Protein AF-A0A819KTG4-F1 (afdb_monomer_lite)

Secondary structure (DSSP, 8-state):
--PPTT--EEEEEEEEEEE---SEEE-TTT--EEET-SS--EEEEEEEEEE----S-TTS----------------PPP------PPP-------PPPP----------------------SS--HHHHHHHHHHHTTEEEEE-STTTTTSTTHHHHHHHHHHH---TTTEEEEE-

pLDDT: mean 70.96, std 22.43, range [36.28, 98.56]

Foldseek 3Di:
DDDPPPDWDDWDKDKDKDWDFQDWDAAPVPRDIDTRHDHTDMDMDIDIDGGHHPCPPPPPPPPDPPDPPPDDDDPDDDDDDDDDDDDDDDDDDDPDDDDDDDDPDPPPPPPPPPPPPPCDDPDDDPVVVVVLVVLVQFKWKDFPDPVQRVDPCVRSVQSVCVVVPHDPNTMDMDTD

Sequence (176 aa):
AHLPDGLSCSHCVLQWRYHAGNSWGIDIETGKSCLGCGHQEEFYNCADISIAPEDNNLLLSSSTTTTTTTTHEPLFVFPYFDSFVFPSGIEHFPMFAYPTTTTTEPTTTTTIATTMHAIFPLHPSKEYLNQINKNNKTRRCYPTNEVLKPIVGIEHWCLHLCAVHCPPTLCACVQI

Radius of gyration: 31.91 Å; chains: 1; bounding box: 79×42×78 Å

Structure (mmCIF, N/CA/C/O backbone):
data_AF-A0A819KTG4-F1
#
_entry.id   AF-A0A819KTG4-F1
#
loop_
_atom_site.group_PDB
_atom_site.id
_atom_site.type_symbol
_atom_site.label_atom_id
_ato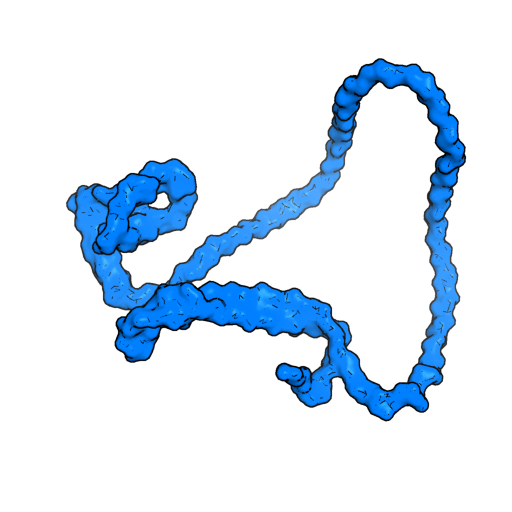m_site.label_alt_id
_atom_site.label_comp_id
_atom_site.label_asym_id
_atom_site.label_entity_id
_atom_site.label_seq_id
_atom_site.pdbx_PDB_ins_code
_atom_site.Cartn_x
_atom_site.Cartn_y
_atom_site.Cartn_z
_atom_site.occupancy
_atom_site.B_iso_or_equiv
_atom_site.auth_seq_id
_atom_site.auth_comp_id
_atom_site.auth_asym_id
_atom_site.auth_atom_id
_atom_site.pdbx_PDB_model_num
ATOM 1 N N . ALA A 1 1 ? 4.668 -14.517 13.908 1.00 77.56 1 ALA A N 1
ATOM 2 C CA . ALA A 1 1 ? 4.149 -13.150 14.106 1.00 77.56 1 ALA A CA 1
ATOM 3 C C . ALA A 1 1 ? 3.595 -13.065 15.521 1.00 77.56 1 ALA A C 1
ATOM 5 O O . ALA A 1 1 ? 3.018 -14.051 15.960 1.00 77.56 1 ALA A O 1
ATOM 6 N N . HIS A 1 2 ? 3.819 -11.961 16.230 1.00 92.12 2 HIS A N 1
ATOM 7 C CA . HIS A 1 2 ? 3.281 -11.723 17.573 1.00 92.12 2 HIS A CA 1
ATOM 8 C C . HIS A 1 2 ? 2.807 -10.270 17.663 1.00 92.12 2 HIS A C 1
ATOM 10 O O . HIS A 1 2 ? 3.306 -9.421 16.919 1.00 92.12 2 HIS A O 1
ATOM 16 N N . LEU A 1 3 ? 1.823 -10.009 18.522 1.00 93.31 3 LEU A N 1
ATOM 17 C CA . LEU A 1 3 ? 1.436 -8.642 18.861 1.00 93.31 3 LEU A CA 1
ATOM 18 C C . LEU A 1 3 ? 2.498 -8.028 19.785 1.00 93.31 3 LEU A C 1
ATOM 20 O O . LEU A 1 3 ? 3.097 -8.775 20.556 1.00 93.31 3 LEU A O 1
ATOM 24 N N . PRO A 1 4 ? 2.742 -6.707 19.724 1.00 94.19 4 PRO A N 1
ATOM 25 C CA . PRO A 1 4 ? 3.624 -6.037 20.673 1.00 94.19 4 PRO A CA 1
ATOM 26 C C . PRO A 1 4 ? 3.156 -6.240 22.116 1.00 94.19 4 PRO A C 1
ATOM 28 O O . PRO A 1 4 ? 1.958 -6.149 22.400 1.00 94.19 4 PRO A O 1
ATOM 31 N N . ASP A 1 5 ? 4.105 -6.462 23.021 1.00 93.06 5 ASP A N 1
ATOM 32 C CA . ASP A 1 5 ? 3.809 -6.679 24.436 1.00 93.06 5 ASP A CA 1
ATOM 33 C C . ASP A 1 5 ? 3.058 -5.483 25.038 1.00 93.06 5 ASP A C 1
ATOM 35 O O . ASP A 1 5 ? 3.406 -4.320 24.817 1.00 93.06 5 ASP A O 1
ATOM 39 N N . GLY A 1 6 ? 2.009 -5.771 25.812 1.00 91.00 6 GLY A N 1
ATOM 40 C CA . GLY A 1 6 ? 1.196 -4.754 26.485 1.00 91.00 6 GLY A CA 1
ATOM 41 C C . GLY A 1 6 ? 0.293 -3.921 25.566 1.00 91.00 6 GLY A C 1
ATOM 42 O O . GLY A 1 6 ? -0.372 -3.003 26.049 1.00 91.00 6 GLY A O 1
ATOM 43 N N . LEU A 1 7 ? 0.229 -4.220 24.263 1.00 93.81 7 LEU A N 1
ATOM 44 C CA . LEU A 1 7 ? -0.713 -3.566 23.359 1.00 93.81 7 LEU A CA 1
ATOM 45 C C . LEU A 1 7 ? -2.144 -4.017 23.680 1.00 93.81 7 LEU A C 1
ATOM 47 O O . LEU A 1 7 ? -2.462 -5.198 23.588 1.00 93.81 7 LEU A O 1
ATOM 51 N N . SER A 1 8 ? -3.019 -3.068 24.010 1.00 95.50 8 SER A N 1
ATOM 52 C CA . SER A 1 8 ? -4.459 -3.298 24.154 1.00 95.50 8 SER A CA 1
ATOM 53 C C . SER A 1 8 ? -5.246 -2.153 23.520 1.00 95.50 8 SER A C 1
ATOM 55 O O . SER A 1 8 ? -4.798 -1.005 23.517 1.00 95.50 8 SER A O 1
ATOM 57 N N . CYS A 1 9 ? -6.405 -2.463 22.943 1.00 96.31 9 CYS A N 1
ATOM 58 C CA . CYS A 1 9 ? -7.314 -1.475 22.375 1.00 96.31 9 CYS A CA 1
ATOM 59 C C . CYS A 1 9 ? -8.715 -2.036 22.120 1.00 96.31 9 CYS A C 1
ATOM 61 O O . CYS A 1 9 ? -8.879 -3.194 21.748 1.00 96.31 9 CYS A O 1
ATOM 63 N N . SER A 1 10 ? -9.737 -1.192 22.265 1.00 97.00 10 SER A N 1
ATOM 64 C CA . SER A 1 10 ? -11.133 -1.543 21.966 1.00 97.00 10 SER A CA 1
ATOM 65 C C . SER A 1 10 ? -11.491 -1.396 20.485 1.00 97.00 10 SER A C 1
ATOM 67 O O . SER A 1 10 ? -12.297 -2.170 19.980 1.00 97.00 10 SER A O 1
ATOM 69 N N . HIS A 1 11 ? -10.887 -0.426 19.792 1.00 97.12 11 HIS A N 1
ATOM 70 C CA . HIS A 1 11 ? -11.133 -0.133 18.379 1.00 97.12 11 HIS A CA 1
ATOM 71 C C . HIS A 1 11 ? -9.813 0.219 17.686 1.00 97.12 11 HIS A C 1
ATOM 73 O O . HIS A 1 11 ? -9.330 1.347 17.773 1.00 97.12 11 HIS A O 1
ATOM 79 N N . CYS A 1 12 ? -9.216 -0.766 17.025 1.00 97.50 12 CYS A N 1
ATOM 80 C CA . CYS A 1 12 ? -7.974 -0.650 16.270 1.00 97.50 12 CYS A CA 1
ATOM 81 C C . CYS A 1 12 ? -8.160 -1.133 14.837 1.00 97.50 12 CYS A C 1
ATOM 83 O O . CYS A 1 12 ? -9.063 -1.911 14.557 1.00 97.50 12 CYS A O 1
ATOM 85 N N . VAL A 1 13 ? -7.231 -0.754 13.960 1.00 98.06 13 VAL A N 1
ATOM 86 C CA . VAL A 1 13 ? -7.162 -1.275 12.594 1.00 98.06 13 VAL A CA 1
ATOM 87 C C . VAL A 1 13 ? -5.923 -2.147 12.442 1.00 98.06 13 VAL A C 1
ATOM 89 O O . VAL A 1 13 ? -4.797 -1.684 12.624 1.00 98.06 13 VAL A O 1
ATOM 92 N N . LEU A 1 14 ? -6.122 -3.405 12.065 1.00 96.81 14 LEU A N 1
ATOM 93 C CA . LEU A 1 14 ? -5.070 -4.270 11.553 1.00 96.81 14 LEU A CA 1
ATOM 94 C C . LEU A 1 14 ? -4.931 -4.021 10.053 1.00 96.81 14 LEU A C 1
ATOM 96 O O . LEU A 1 14 ? -5.848 -4.325 9.296 1.00 96.81 14 LEU A O 1
ATOM 100 N N . GLN A 1 15 ? -3.779 -3.520 9.617 1.00 97.81 15 GLN A N 1
ATOM 101 C CA . GLN A 1 15 ? -3.459 -3.420 8.198 1.00 97.81 15 GLN A CA 1
ATOM 102 C C . GLN A 1 15 ? -2.546 -4.574 7.784 1.00 97.81 15 GLN A C 1
ATOM 104 O O . GLN A 1 15 ? -1.466 -4.741 8.354 1.00 97.81 15 GLN A O 1
ATOM 109 N N . TRP A 1 16 ? -2.932 -5.328 6.753 1.00 96.88 16 TRP A N 1
ATOM 110 C CA . TRP A 1 16 ? -1.982 -6.175 6.037 1.00 96.88 16 TRP A CA 1
ATOM 111 C C . TRP A 1 16 ? -1.461 -5.457 4.797 1.00 96.88 16 TRP A C 1
ATOM 113 O O . TRP A 1 16 ? -2.185 -4.712 4.132 1.00 96.88 16 TRP A O 1
ATOM 123 N N . ARG A 1 17 ? -0.206 -5.746 4.456 1.00 97.50 17 ARG A N 1
ATOM 124 C CA . ARG A 1 17 ? 0.408 -5.385 3.180 1.00 97.50 17 ARG A CA 1
ATOM 125 C C . ARG A 1 17 ? 1.052 -6.617 2.572 1.00 97.50 17 ARG A C 1
ATOM 127 O O . ARG A 1 17 ? 1.820 -7.301 3.246 1.00 97.50 17 ARG A O 1
ATOM 134 N N . TYR A 1 18 ? 0.786 -6.853 1.297 1.00 97.50 18 TYR A N 1
ATOM 135 C CA . TYR A 1 18 ? 1.481 -7.848 0.501 1.00 97.50 18 TYR A CA 1
ATOM 136 C C . TYR A 1 18 ? 2.107 -7.185 -0.725 1.00 97.50 18 TYR A C 1
ATOM 138 O O . TYR A 1 18 ? 1.399 -6.696 -1.601 1.00 97.50 18 TYR A O 1
ATOM 146 N N . HIS A 1 19 ? 3.438 -7.189 -0.756 1.00 96.88 19 HIS A N 1
ATOM 147 C CA . HIS A 1 19 ? 4.233 -6.792 -1.911 1.00 96.88 19 HIS A CA 1
ATOM 148 C C . HIS A 1 19 ? 4.448 -8.029 -2.785 1.00 96.88 19 HIS A C 1
ATOM 150 O O . HIS A 1 19 ? 5.074 -8.997 -2.338 1.00 96.88 19 HIS A O 1
ATOM 156 N N . ALA A 1 20 ? 3.895 -8.029 -3.996 1.00 97.25 20 ALA A N 1
ATOM 157 C CA . ALA A 1 20 ? 4.058 -9.128 -4.938 1.00 97.25 20 ALA A CA 1
ATOM 158 C C . ALA A 1 20 ? 5.507 -9.220 -5.454 1.00 97.25 20 ALA A C 1
ATOM 160 O O . ALA A 1 20 ? 6.348 -8.370 -5.182 1.00 97.25 20 ALA A O 1
ATOM 161 N N . GLY A 1 21 ? 5.813 -10.279 -6.203 1.00 97.12 21 GLY A N 1
ATOM 162 C CA . GLY A 1 21 ? 7.165 -10.515 -6.730 1.00 97.12 21 GLY A CA 1
ATOM 163 C C . GLY A 1 21 ? 7.194 -11.309 -8.032 1.00 97.12 21 GLY A C 1
ATOM 164 O O . GLY A 1 21 ? 8.189 -11.953 -8.344 1.00 97.12 21 GLY A O 1
ATOM 165 N N . ASN A 1 22 ? 6.082 -11.334 -8.767 1.00 97.56 22 ASN A N 1
ATOM 166 C CA . ASN A 1 22 ? 5.907 -12.129 -9.984 1.00 97.56 22 ASN A CA 1
ATOM 167 C C . ASN A 1 22 ? 6.054 -11.309 -11.277 1.00 97.56 22 ASN A C 1
ATOM 169 O O . ASN A 1 22 ? 5.954 -11.882 -12.362 1.00 97.56 22 ASN A O 1
ATOM 173 N N . SER A 1 23 ? 6.296 -9.997 -11.186 1.00 95.69 23 SER A N 1
ATOM 174 C CA . SER A 1 23 ? 6.533 -9.138 -12.351 1.00 95.69 23 SER A CA 1
ATOM 175 C C . SER A 1 23 ? 8.028 -8.955 -12.612 1.00 95.69 23 SER A C 1
ATOM 177 O O . SER A 1 23 ? 8.824 -8.850 -11.678 1.00 95.69 23 SER A O 1
ATOM 179 N N . TRP A 1 24 ? 8.423 -8.900 -13.886 1.00 96.31 24 TRP A N 1
ATOM 180 C CA . TRP A 1 24 ? 9.782 -8.519 -14.279 1.00 96.31 24 TRP A CA 1
ATOM 181 C C . TRP A 1 24 ? 9.952 -7.003 -14.209 1.00 96.31 24 TRP A C 1
ATOM 183 O O . TRP A 1 24 ? 9.107 -6.258 -14.702 1.00 96.31 24 TRP A O 1
ATOM 193 N N . GLY A 1 25 ? 11.084 -6.552 -13.680 1.00 95.12 25 GLY A N 1
ATOM 194 C CA . GLY A 1 25 ? 11.463 -5.145 -13.709 1.00 95.12 25 GLY A CA 1
ATOM 195 C C . GLY A 1 25 ? 12.972 -4.962 -13.693 1.00 95.12 25 GLY A C 1
ATOM 196 O O . GLY A 1 25 ? 13.724 -5.910 -13.929 1.00 95.12 25 GLY A O 1
ATOM 197 N N . ILE A 1 26 ? 13.405 -3.722 -13.474 1.00 96.12 26 ILE A N 1
ATOM 198 C CA . ILE A 1 26 ? 14.816 -3.336 -13.409 1.00 96.12 26 ILE A CA 1
ATOM 199 C C . ILE A 1 26 ? 15.168 -3.031 -11.957 1.00 96.12 26 ILE A C 1
ATOM 201 O O . ILE A 1 26 ? 14.479 -2.255 -11.298 1.00 96.12 26 ILE A O 1
ATOM 205 N N . ASP A 1 27 ? 16.234 -3.650 -11.467 1.00 94.00 27 ASP A N 1
ATOM 206 C CA . ASP A 1 27 ? 16.822 -3.338 -10.170 1.00 94.00 27 ASP A CA 1
ATOM 207 C C . ASP A 1 27 ? 17.490 -1.954 -10.210 1.00 94.00 27 ASP A C 1
ATOM 209 O O . ASP A 1 27 ? 18.238 -1.643 -11.140 1.00 94.00 27 ASP A O 1
ATOM 213 N N . ILE A 1 28 ? 17.195 -1.106 -9.220 1.00 90.38 28 ILE A N 1
ATOM 214 C CA . ILE A 1 28 ? 17.601 0.307 -9.239 1.00 90.38 28 ILE A CA 1
ATOM 215 C C . ILE A 1 28 ? 19.085 0.522 -8.917 1.00 90.38 28 ILE A C 1
ATOM 217 O O . ILE A 1 28 ? 19.668 1.498 -9.380 1.00 90.38 28 ILE A O 1
ATOM 221 N N . GLU A 1 29 ? 19.700 -0.395 -8.171 1.00 93.25 29 GLU A N 1
ATOM 222 C CA . GLU A 1 29 ? 21.105 -0.314 -7.759 1.00 93.25 29 GLU A CA 1
ATOM 223 C C . GLU A 1 29 ? 22.029 -0.862 -8.857 1.00 93.25 29 GLU A C 1
ATOM 225 O O . GLU A 1 29 ? 23.095 -0.320 -9.145 1.00 93.25 29 GLU A O 1
ATOM 230 N N . THR A 1 30 ? 21.614 -1.955 -9.499 1.00 93.56 30 THR A N 1
ATOM 231 C CA . THR A 1 30 ? 22.429 -2.715 -10.456 1.00 93.56 30 THR A CA 1
ATOM 232 C C . THR A 1 30 ? 22.054 -2.472 -11.917 1.00 93.56 30 THR A C 1
ATOM 234 O O . THR A 1 30 ? 22.833 -2.815 -12.808 1.00 93.56 30 THR A O 1
ATOM 237 N N . GLY A 1 31 ? 20.866 -1.926 -12.192 1.00 93.50 31 GLY A N 1
ATOM 238 C CA . GLY A 1 31 ? 20.344 -1.698 -13.544 1.00 93.50 31 GLY A CA 1
ATOM 239 C C . GLY A 1 31 ? 19.998 -2.974 -14.320 1.00 93.50 31 GLY A C 1
ATOM 240 O O . GLY A 1 31 ? 19.709 -2.910 -15.516 1.00 93.50 31 GLY A O 1
ATOM 241 N N . LYS A 1 32 ? 20.044 -4.148 -13.680 1.00 93.56 32 LYS A N 1
ATOM 242 C CA . LYS A 1 32 ? 19.765 -5.438 -14.324 1.00 93.56 32 LYS A CA 1
ATOM 243 C C . LYS A 1 32 ? 18.279 -5.767 -14.281 1.00 93.56 32 LYS A C 1
ATOM 245 O O . LYS A 1 32 ? 17.582 -5.405 -13.338 1.00 93.56 32 LYS A O 1
ATOM 250 N N . SER A 1 33 ? 17.807 -6.496 -15.293 1.00 94.94 33 SER A N 1
ATOM 251 C CA . SER A 1 33 ? 16.445 -7.026 -15.277 1.00 94.94 33 SER A CA 1
ATOM 252 C C . SER A 1 33 ? 16.357 -8.298 -14.439 1.00 94.94 33 SER A C 1
ATOM 254 O O . SER A 1 33 ? 17.170 -9.209 -14.610 1.00 94.94 33 SER A O 1
ATOM 256 N N . CYS A 1 34 ? 15.3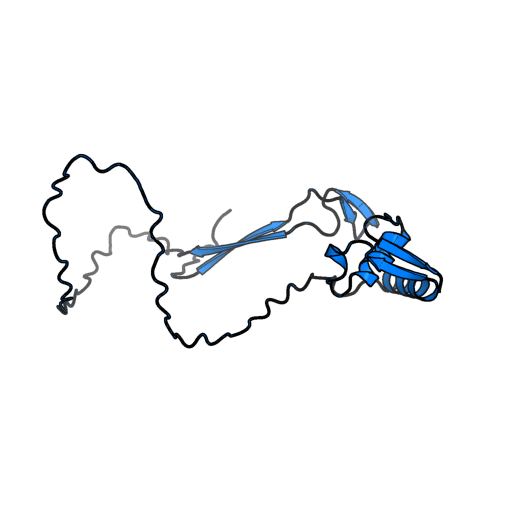70 -8.355 -13.548 1.00 95.94 34 CYS A N 1
ATOM 257 C CA . CYS A 1 34 ? 15.092 -9.503 -12.693 1.00 95.94 34 CYS A CA 1
ATOM 258 C C . CYS A 1 34 ? 13.600 -9.617 -12.350 1.00 95.94 34 CYS A C 1
ATOM 260 O O . CYS A 1 34 ? 12.846 -8.640 -12.401 1.00 95.94 34 CYS A O 1
ATOM 262 N N . LEU A 1 35 ? 13.175 -10.839 -12.022 1.00 97.12 35 LEU A N 1
ATOM 263 C CA . LEU A 1 35 ? 11.846 -11.125 -11.487 1.00 97.12 35 LEU A CA 1
ATOM 264 C C . LEU A 1 35 ? 11.740 -10.563 -10.062 1.00 97.12 35 LEU A C 1
ATOM 266 O O . LEU A 1 35 ? 12.655 -10.756 -9.265 1.00 97.12 35 LEU A O 1
ATOM 270 N N . GLY A 1 36 ? 10.649 -9.864 -9.751 1.00 95.94 36 GLY A N 1
ATOM 271 C CA . GLY A 1 36 ? 10.443 -9.203 -8.458 1.00 95.94 36 GLY A CA 1
ATOM 272 C C . GLY A 1 36 ? 11.161 -7.856 -8.311 1.00 95.94 36 GLY A C 1
ATOM 273 O O . GLY A 1 36 ? 11.008 -7.193 -7.292 1.00 95.94 36 GLY A O 1
ATOM 274 N N . CYS A 1 37 ? 11.923 -7.428 -9.319 1.00 95.81 37 CYS A N 1
ATOM 275 C CA . CYS A 1 37 ? 12.624 -6.146 -9.312 1.00 95.81 37 CYS A CA 1
ATOM 276 C C . CYS A 1 37 ? 11.752 -5.012 -9.854 1.00 95.81 37 CYS A C 1
ATOM 278 O O . CYS A 1 37 ? 10.800 -5.239 -10.599 1.00 95.81 37 CYS A O 1
ATOM 280 N N . GLY A 1 38 ? 12.103 -3.770 -9.527 1.00 94.44 38 GLY A N 1
ATOM 281 C CA . GLY A 1 38 ? 11.333 -2.599 -9.943 1.00 94.44 38 GLY A CA 1
ATOM 282 C C . GLY A 1 38 ? 9.950 -2.544 -9.288 1.00 94.44 38 GLY A C 1
ATOM 283 O O . GLY A 1 38 ? 9.768 -2.983 -8.156 1.00 94.44 38 GLY A O 1
ATOM 284 N N . HIS A 1 39 ? 8.971 -1.971 -9.989 1.00 93.94 39 HIS A N 1
ATOM 285 C CA . HIS A 1 39 ? 7.610 -1.849 -9.466 1.00 93.94 39 HIS A CA 1
ATOM 286 C C . HIS A 1 39 ? 6.919 -3.213 -9.413 1.00 93.94 39 HIS A C 1
ATOM 288 O O . HIS A 1 39 ? 6.851 -3.912 -10.424 1.00 93.94 39 HIS A O 1
ATOM 294 N N . GLN A 1 40 ? 6.363 -3.545 -8.251 1.00 97.50 40 GLN A N 1
ATOM 295 C CA . GLN A 1 40 ? 5.546 -4.735 -8.048 1.00 97.50 40 GLN A CA 1
ATOM 296 C C . GLN A 1 40 ? 4.119 -4.338 -7.681 1.00 97.50 40 GLN A C 1
ATOM 298 O O . GLN A 1 40 ? 3.861 -3.215 -7.243 1.00 97.50 40 GLN A O 1
ATOM 303 N N . GLU A 1 41 ? 3.188 -5.265 -7.896 1.00 97.31 41 GLU A N 1
ATOM 304 C CA . GLU A 1 41 ? 1.819 -5.107 -7.422 1.00 97.31 41 GLU A CA 1
ATOM 305 C C . GLU A 1 41 ? 1.796 -5.096 -5.890 1.00 97.31 41 GLU A C 1
ATOM 307 O O . GLU A 1 41 ? 2.518 -5.848 -5.232 1.00 97.31 41 GLU A O 1
ATOM 312 N N . GLU A 1 42 ? 0.969 -4.226 -5.323 1.00 97.62 42 GLU A N 1
ATOM 313 C CA . GLU A 1 42 ? 0.865 -4.026 -3.885 1.00 97.62 42 GLU A CA 1
ATOM 314 C C . GLU A 1 42 ? -0.584 -4.220 -3.455 1.00 97.62 42 GLU A C 1
ATOM 316 O O . GLU A 1 42 ? -1.489 -3.542 -3.946 1.00 97.62 42 GLU A O 1
ATOM 321 N N . PHE A 1 43 ? -0.799 -5.113 -2.496 1.00 98.06 43 PHE A N 1
ATOM 322 C CA . PHE A 1 43 ? -2.116 -5.395 -1.945 1.00 98.06 43 PHE A CA 1
ATOM 323 C C . PHE A 1 43 ? -2.190 -4.923 -0.501 1.00 98.06 43 PHE A C 1
ATOM 325 O O . PHE A 1 43 ? -1.355 -5.282 0.330 1.00 98.06 43 PHE A O 1
ATOM 332 N N . TYR A 1 44 ? -3.237 -4.167 -0.189 1.00 98.25 44 TYR A N 1
ATOM 333 C CA . TYR A 1 44 ? -3.498 -3.652 1.149 1.00 98.25 44 TYR A CA 1
ATOM 334 C C . TYR A 1 44 ? -4.907 -4.028 1.578 1.00 98.25 44 TYR A 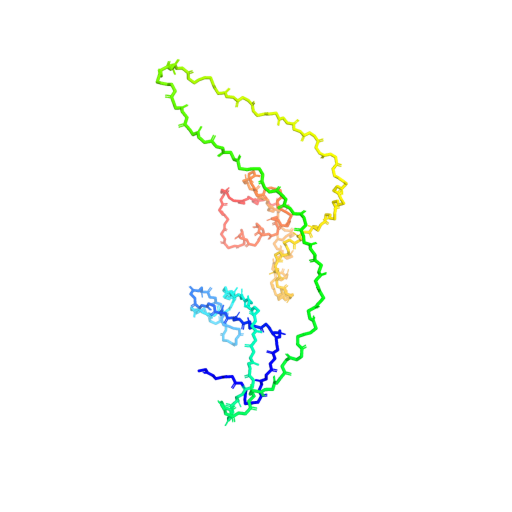C 1
ATOM 336 O O . TYR A 1 44 ? -5.848 -3.959 0.785 1.00 98.25 44 TYR A O 1
ATOM 344 N N . ASN A 1 45 ? -5.068 -4.388 2.845 1.00 98.38 45 ASN A N 1
ATOM 345 C CA . ASN A 1 45 ? -6.386 -4.505 3.450 1.00 98.38 45 ASN A CA 1
ATOM 346 C C . ASN A 1 45 ? -6.336 -4.108 4.917 1.00 98.38 45 ASN A C 1
ATOM 348 O O . ASN A 1 45 ? -5.278 -4.155 5.546 1.00 98.38 45 ASN A O 1
ATOM 352 N N . CYS A 1 46 ? -7.495 -3.724 5.432 1.00 98.44 46 CYS A N 1
ATOM 353 C CA . CYS A 1 46 ? -7.681 -3.269 6.794 1.00 98.44 46 CYS A CA 1
ATOM 354 C C . CYS A 1 46 ? -8.810 -4.073 7.438 1.00 98.44 46 CYS A C 1
ATOM 356 O O . CYS A 1 46 ? -9.831 -4.315 6.796 1.00 98.44 46 CYS A O 1
ATOM 358 N N . ALA A 1 47 ? -8.636 -4.438 8.703 1.00 98.00 47 ALA A N 1
ATOM 359 C CA . ALA A 1 47 ? -9.669 -5.045 9.528 1.00 98.00 47 ALA A CA 1
ATOM 360 C C . ALA A 1 47 ? -9.800 -4.281 10.847 1.00 98.00 47 ALA A C 1
ATOM 362 O O . ALA A 1 47 ? -8.793 -4.019 11.505 1.00 98.00 47 ALA A O 1
ATOM 363 N N . ASP A 1 48 ? -11.026 -3.959 11.245 1.00 98.56 48 ASP A N 1
ATOM 364 C CA . ASP A 1 48 ? -11.309 -3.404 12.566 1.00 98.56 48 ASP A CA 1
ATOM 365 C C . ASP A 1 48 ? -11.254 -4.525 13.615 1.00 98.56 48 ASP A C 1
ATOM 367 O O . ASP A 1 48 ? -11.941 -5.541 13.493 1.00 98.56 48 ASP A O 1
ATOM 371 N N . ILE A 1 49 ? -10.412 -4.363 14.634 1.00 97.31 49 ILE A N 1
ATOM 372 C CA . ILE A 1 49 ? -10.154 -5.365 15.673 1.00 97.31 49 ILE A CA 1
ATOM 373 C C . ILE A 1 49 ? -10.107 -4.737 17.070 1.00 97.31 49 ILE A C 1
ATOM 375 O O . ILE A 1 49 ? -9.860 -3.541 17.233 1.00 97.31 49 ILE A O 1
ATOM 379 N N . SER A 1 50 ? -10.271 -5.579 18.088 1.00 96.75 50 SER A N 1
ATOM 380 C CA . SER A 1 50 ? -9.993 -5.255 19.489 1.00 96.75 50 SER A CA 1
ATOM 381 C C . SER A 1 50 ? -8.911 -6.183 20.034 1.00 96.75 50 SER A C 1
ATOM 383 O O . SER A 1 50 ? -8.964 -7.391 19.800 1.00 96.75 50 SER A O 1
ATOM 385 N N . ILE A 1 51 ? -7.969 -5.639 20.798 1.00 95.88 51 ILE A N 1
ATOM 386 C CA . ILE A 1 51 ? -6.951 -6.394 21.528 1.00 95.88 51 ILE A CA 1
ATOM 387 C C . ILE A 1 51 ? -7.244 -6.228 23.019 1.00 95.88 51 ILE A C 1
ATOM 389 O O . ILE A 1 51 ? -7.068 -5.143 23.576 1.00 95.88 51 ILE A O 1
ATOM 393 N N . ALA A 1 52 ? -7.733 -7.289 23.657 1.00 93.38 52 ALA A N 1
ATOM 394 C CA . ALA A 1 52 ? -7.950 -7.295 25.098 1.00 93.38 52 ALA A CA 1
ATOM 395 C C . ALA A 1 52 ? -6.602 -7.419 25.834 1.00 93.38 52 ALA A C 1
ATOM 397 O O . ALA A 1 52 ? -5.704 -8.098 25.329 1.00 93.38 52 ALA A O 1
ATOM 398 N N . PRO A 1 53 ? -6.435 -6.778 27.004 1.00 87.00 53 PRO A N 1
ATOM 399 C CA . PRO A 1 53 ? -5.281 -7.037 27.856 1.00 87.00 53 PRO A CA 1
ATOM 400 C C . PRO A 1 53 ? -5.246 -8.517 28.262 1.00 87.00 53 PRO A C 1
ATOM 402 O O . PRO A 1 53 ? -6.287 -9.169 28.360 1.00 87.00 53 PRO A O 1
ATOM 405 N N . GLU A 1 54 ? -4.050 -9.054 28.503 1.00 75.56 54 GLU A N 1
ATOM 406 C CA . GLU A 1 54 ? -3.916 -10.390 29.083 1.00 75.56 54 GLU A CA 1
ATOM 407 C C . GLU A 1 54 ? -4.496 -10.385 30.504 1.00 75.56 54 GLU A C 1
ATOM 409 O O . GLU A 1 54 ? -3.857 -9.947 31.465 1.00 75.56 54 GLU A O 1
ATOM 414 N N . ASP A 1 55 ? -5.730 -10.869 30.643 1.00 69.69 55 ASP A N 1
ATOM 415 C CA . ASP A 1 55 ? -6.359 -11.086 31.940 1.00 69.69 55 ASP A CA 1
ATOM 416 C C . ASP A 1 55 ? -5.704 -12.291 32.628 1.00 69.69 55 ASP A C 1
ATOM 418 O O . ASP A 1 55 ? -6.199 -13.417 32.597 1.00 69.69 55 ASP A O 1
ATOM 422 N N . ASN A 1 56 ? -4.605 -12.044 33.344 1.00 59.19 56 ASN A N 1
ATOM 423 C CA . ASN A 1 56 ? -3.997 -13.015 34.265 1.00 59.19 56 ASN A CA 1
ATOM 424 C C . ASN A 1 56 ? -4.887 -13.342 35.484 1.00 59.19 56 ASN A C 1
ATOM 426 O O . ASN A 1 56 ? -4.465 -14.057 36.390 1.00 59.19 56 ASN A O 1
ATOM 430 N N . ASN A 1 57 ? -6.126 -12.844 35.517 1.00 56.72 57 ASN A N 1
ATOM 431 C CA . ASN A 1 57 ? -7.123 -13.136 36.536 1.00 56.72 57 ASN A CA 1
ATOM 432 C C . ASN A 1 57 ? -8.490 -13.422 35.900 1.00 56.72 57 ASN A C 1
ATOM 434 O O . ASN A 1 57 ? -9.442 -12.663 36.066 1.00 56.72 57 ASN A O 1
ATOM 438 N N . LEU A 1 58 ? -8.643 -14.611 35.312 1.00 57.22 58 LEU A N 1
ATOM 439 C CA . LEU A 1 58 ? -9.960 -15.224 35.060 1.00 57.22 58 LEU A CA 1
ATOM 440 C C . LEU A 1 58 ? -10.743 -15.560 36.356 1.00 57.22 58 LEU A C 1
ATOM 442 O O . LEU A 1 58 ? -11.726 -16.293 36.312 1.00 57.22 58 LEU A O 1
ATOM 446 N N . LEU A 1 59 ? -10.331 -15.038 37.519 1.00 55.03 59 LEU A N 1
ATOM 447 C CA . LEU A 1 59 ? -10.964 -15.254 38.821 1.00 55.03 59 LEU A CA 1
ATOM 448 C C . LEU A 1 59 ? -11.065 -13.975 39.673 1.00 55.03 59 LEU A C 1
ATOM 450 O O . LEU A 1 59 ? -10.992 -14.065 40.892 1.00 55.03 59 LEU A O 1
ATOM 454 N N . LEU A 1 60 ? -11.245 -12.779 39.095 1.00 54.47 60 LEU A N 1
ATOM 455 C CA . LEU A 1 60 ? -11.802 -11.659 39.876 1.00 54.47 60 LEU A CA 1
ATOM 456 C C . LEU A 1 60 ? -12.433 -10.550 39.021 1.00 54.47 60 LEU A C 1
ATOM 458 O O . LEU A 1 60 ? -12.069 -9.380 39.102 1.00 54.47 60 LEU A O 1
ATOM 462 N N . SER A 1 61 ? -13.447 -10.895 38.233 1.00 50.00 61 SER A N 1
ATOM 463 C CA . SER A 1 61 ? -14.488 -9.916 37.908 1.00 50.00 61 SER A CA 1
ATOM 464 C C . SER A 1 61 ? -15.851 -10.578 37.767 1.00 50.00 61 SER A C 1
ATOM 466 O O . SER A 1 61 ? -16.503 -10.538 36.734 1.00 50.00 61 SER A O 1
ATOM 468 N N . SER A 1 62 ? -16.345 -11.100 38.890 1.00 53.00 62 SER A N 1
ATOM 469 C CA . SER A 1 62 ? -17.733 -10.815 39.253 1.00 53.00 62 SER A CA 1
ATOM 470 C C . SER A 1 62 ? -17.798 -9.379 39.798 1.00 53.00 62 SER A C 1
ATOM 472 O O . SER A 1 62 ? -18.047 -9.162 40.984 1.00 53.00 62 SER A O 1
ATOM 474 N N . SER A 1 63 ? -17.479 -8.379 38.976 1.00 48.34 63 SER A N 1
ATOM 475 C CA . SER A 1 63 ? -17.780 -6.996 39.327 1.00 48.34 63 SER A CA 1
ATOM 476 C C . SER A 1 63 ? -19.185 -6.698 38.818 1.00 48.34 63 SER A C 1
ATOM 478 O O . SER A 1 63 ? -19.474 -6.636 37.626 1.00 48.34 63 SER A O 1
ATOM 480 N N . THR A 1 64 ? -20.085 -6.634 39.791 1.00 45.25 64 THR A N 1
ATOM 481 C CA . THR A 1 64 ? -21.435 -6.089 39.756 1.00 45.25 64 THR A CA 1
ATOM 482 C C . THR A 1 64 ? -21.605 -5.029 38.666 1.00 45.25 64 THR A C 1
ATOM 484 O O . THR A 1 64 ? -21.260 -3.864 38.853 1.00 45.25 64 THR A O 1
ATOM 487 N N . THR A 1 65 ? -22.184 -5.419 37.531 1.00 38.06 65 THR A N 1
ATOM 488 C CA . THR A 1 65 ? -22.801 -4.457 36.620 1.00 38.06 65 THR A CA 1
ATOM 489 C C . THR A 1 65 ? -24.139 -4.081 37.242 1.00 38.06 65 THR A C 1
ATOM 491 O O . THR A 1 65 ? -25.104 -4.844 37.172 1.00 38.06 65 THR A O 1
ATOM 494 N N . THR A 1 66 ? -24.193 -2.929 37.911 1.00 38.66 66 THR A N 1
ATOM 495 C CA . THR A 1 66 ? -25.456 -2.299 38.305 1.00 38.66 66 THR A CA 1
ATOM 496 C C . THR A 1 66 ? -26.255 -2.048 37.032 1.00 38.66 66 THR A C 1
ATOM 498 O O . THR A 1 66 ? -26.012 -1.097 36.295 1.00 38.66 66 THR A O 1
ATOM 501 N N . THR A 1 67 ? -27.184 -2.954 36.750 1.00 37.62 67 THR A N 1
ATOM 502 C CA . THR A 1 67 ? -28.152 -2.820 35.669 1.00 37.62 67 THR A CA 1
ATOM 503 C C . THR A 1 67 ? -29.185 -1.806 36.143 1.00 37.62 67 THR A C 1
ATOM 505 O O . THR A 1 67 ? -30.087 -2.145 36.904 1.00 37.62 67 THR A O 1
ATOM 508 N N . THR A 1 68 ? -29.062 -0.540 35.747 1.00 39.09 68 THR A N 1
ATOM 509 C CA . THR A 1 68 ? -30.217 0.362 35.766 1.00 39.09 68 THR A CA 1
ATOM 510 C C . THR A 1 68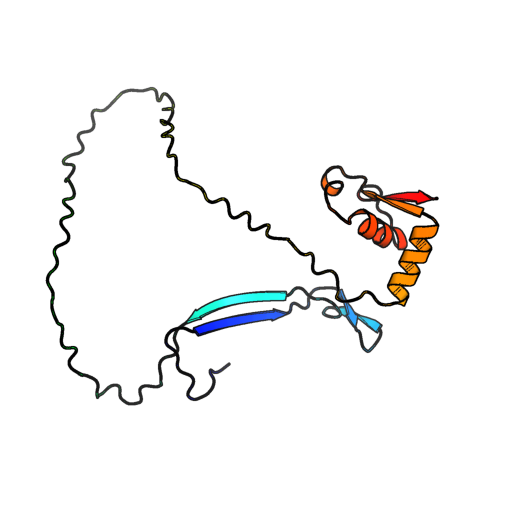 ? -31.122 -0.037 34.608 1.00 39.09 68 THR A C 1
ATOM 512 O O . THR A 1 68 ? -30.944 0.404 33.476 1.00 39.09 68 THR A O 1
ATOM 515 N N . THR A 1 69 ? -32.069 -0.928 34.895 1.00 38.88 69 THR A N 1
ATOM 516 C CA . THR A 1 69 ? -33.242 -1.206 34.064 1.00 38.88 69 THR A CA 1
ATOM 517 C C . THR A 1 69 ? -34.095 0.057 33.983 1.00 38.88 69 THR A C 1
ATOM 519 O O . THR A 1 69 ? -34.944 0.296 34.838 1.00 38.88 69 THR A O 1
ATOM 522 N N . THR A 1 70 ? -33.867 0.878 32.960 1.00 43.69 70 THR A N 1
ATOM 523 C CA . THR A 1 70 ? -34.867 1.848 32.508 1.00 43.69 70 THR A CA 1
ATOM 524 C C . THR A 1 70 ? -35.680 1.179 31.413 1.00 43.69 70 THR A C 1
ATOM 526 O O . THR A 1 70 ? -35.243 1.043 30.272 1.00 43.69 70 THR A O 1
ATOM 529 N N . THR A 1 71 ? -36.859 0.710 31.803 1.00 45.91 71 THR A N 1
ATOM 530 C CA . THR A 1 71 ? -37.891 0.161 30.930 1.00 45.91 71 THR A CA 1
ATOM 531 C C . THR A 1 71 ? -38.403 1.266 30.009 1.00 45.91 71 THR A C 1
ATOM 533 O O . THR A 1 71 ? -39.219 2.088 30.417 1.00 45.91 71 THR A O 1
ATOM 536 N N . HIS A 1 72 ? -37.939 1.287 28.764 1.00 55.09 72 HIS A N 1
ATOM 537 C CA . HIS A 1 72 ? -38.672 1.930 27.680 1.00 55.09 72 HIS A CA 1
ATOM 538 C C . HIS A 1 72 ? -39.120 0.848 26.699 1.00 55.09 72 HIS A C 1
ATOM 540 O O . HIS A 1 72 ? -38.305 0.182 26.064 1.00 55.09 72 HIS A O 1
ATOM 546 N N . GLU A 1 73 ? -40.438 0.656 26.654 1.00 53.84 73 GLU A N 1
ATOM 547 C CA . GLU A 1 73 ? -41.170 -0.130 25.664 1.00 53.84 73 GLU A CA 1
ATOM 548 C C . GLU A 1 73 ? -40.788 0.269 24.232 1.00 53.84 73 GLU A C 1
ATOM 550 O O . GLU A 1 73 ? -40.848 1.454 23.893 1.00 53.84 73 GLU A O 1
ATOM 555 N N . PRO A 1 74 ? -40.551 -0.700 23.339 1.00 49.38 74 PRO A N 1
ATOM 556 C CA . PRO A 1 74 ? -40.841 -0.528 21.931 1.00 49.38 74 PRO A CA 1
ATOM 557 C C . PRO A 1 74 ? -42.209 -1.150 21.621 1.00 49.38 74 PRO A C 1
ATOM 559 O O . PRO A 1 74 ? -42.353 -2.370 21.531 1.00 49.38 74 PRO A O 1
ATOM 562 N N . LEU A 1 75 ? -43.222 -0.307 21.410 1.00 52.03 75 LEU A N 1
ATOM 563 C CA . LEU A 1 75 ? -44.436 -0.717 20.706 1.00 52.03 75 LEU A CA 1
ATOM 564 C C . LEU A 1 75 ? -44.086 -0.937 19.230 1.00 52.03 75 LEU A C 1
ATOM 566 O O . LEU A 1 75 ? -44.073 0.007 18.447 1.00 52.03 75 LEU A O 1
ATOM 570 N N . PHE A 1 76 ? -43.827 -2.182 18.837 1.00 49.12 76 PHE A N 1
ATOM 571 C CA . PHE A 1 76 ? -43.967 -2.606 17.445 1.00 49.12 76 PHE A CA 1
ATOM 572 C C . PHE A 1 76 ? -44.795 -3.886 17.390 1.00 49.12 76 PHE A C 1
ATOM 574 O O . PHE A 1 76 ? -44.317 -5.003 17.565 1.00 49.12 76 PHE A O 1
ATOM 581 N N . VAL A 1 77 ? -46.091 -3.671 17.178 1.00 43.56 77 VAL A N 1
ATOM 582 C CA . VAL A 1 77 ? -47.075 -4.690 16.828 1.00 43.56 77 VAL A CA 1
ATOM 583 C C . VAL A 1 77 ? -46.737 -5.206 15.429 1.00 43.56 77 VAL A C 1
ATOM 585 O O . VAL A 1 77 ? -46.806 -4.453 14.460 1.00 43.56 77 VAL A O 1
ATOM 588 N N . PHE A 1 78 ? -46.398 -6.488 15.310 1.00 45.72 78 PHE A N 1
ATOM 589 C CA . PHE A 1 78 ? -46.394 -7.185 14.024 1.00 45.72 78 PHE A CA 1
ATOM 590 C C . PHE A 1 78 ? -47.776 -7.814 13.802 1.00 45.72 78 PHE A C 1
ATOM 592 O O . PHE A 1 78 ? -48.211 -8.599 14.649 1.00 45.72 78 PHE A O 1
ATOM 599 N N . PRO A 1 79 ? -48.489 -7.518 12.699 1.00 48.69 79 PRO A N 1
ATOM 600 C CA . PRO A 1 79 ? -49.680 -8.274 12.358 1.00 48.69 79 PRO A CA 1
ATOM 601 C C . PRO A 1 79 ? -49.280 -9.673 11.877 1.00 48.69 79 PRO A C 1
ATOM 603 O O . PRO A 1 79 ? -48.558 -9.851 10.897 1.00 48.69 79 PRO A O 1
ATOM 606 N N . TYR A 1 80 ? -49.775 -10.659 12.616 1.00 51.09 80 TYR A N 1
ATOM 607 C CA . TYR A 1 80 ? -49.816 -12.072 12.275 1.00 51.09 80 TYR A CA 1
ATOM 608 C C . TYR A 1 80 ? -50.661 -12.255 11.008 1.00 51.09 80 TYR A C 1
ATOM 610 O O . TYR A 1 80 ? -51.861 -11.980 11.030 1.00 51.09 80 TYR A O 1
ATOM 618 N N . PHE A 1 81 ? -50.053 -12.693 9.904 1.00 47.97 81 PHE A N 1
ATOM 619 C CA . PHE A 1 81 ? -50.822 -13.197 8.769 1.00 47.97 81 PHE A CA 1
ATOM 620 C C . PHE A 1 81 ? -51.054 -14.691 8.953 1.00 47.97 81 PHE A C 1
ATOM 622 O O . PHE A 1 81 ? -50.137 -15.510 8.891 1.00 47.97 81 PHE A O 1
ATOM 629 N N . ASP A 1 82 ? -52.315 -14.983 9.228 1.00 43.56 82 ASP A N 1
ATOM 630 C CA . ASP A 1 82 ? -52.896 -16.295 9.418 1.00 43.56 82 ASP A CA 1
ATOM 631 C C . ASP A 1 82 ? -53.141 -16.981 8.058 1.00 43.56 82 ASP A C 1
ATOM 633 O O . ASP A 1 82 ? -53.624 -16.357 7.114 1.00 43.56 82 ASP A O 1
ATOM 637 N N . SER A 1 83 ? -52.832 -18.278 8.010 1.00 44.88 83 SER A N 1
ATOM 638 C CA . SER A 1 83 ? -53.393 -19.302 7.117 1.00 44.88 83 SER A CA 1
ATOM 639 C C . SER A 1 83 ? -53.248 -19.147 5.586 1.00 44.88 83 SER A C 1
ATOM 641 O O . SER A 1 83 ? -54.038 -18.499 4.903 1.00 44.88 83 SER A O 1
ATOM 643 N N . PHE A 1 84 ? -52.313 -19.914 5.007 1.00 45.06 84 PHE A N 1
ATOM 644 C CA . PHE A 1 84 ? -52.311 -20.262 3.582 1.00 45.06 84 PHE A CA 1
ATOM 645 C C . PHE A 1 84 ? -53.424 -21.277 3.273 1.00 45.06 84 PHE A C 1
ATOM 647 O O . PHE A 1 84 ? -53.323 -22.449 3.633 1.00 45.06 84 PHE A O 1
ATOM 654 N N . VAL A 1 85 ? -54.446 -20.848 2.533 1.00 43.59 85 VAL A N 1
ATOM 655 C CA . VAL A 1 85 ? -55.321 -21.737 1.756 1.00 43.59 85 VAL A CA 1
ATOM 656 C C . VAL A 1 85 ? -54.989 -21.519 0.284 1.00 43.59 85 VAL A C 1
ATOM 658 O O . VAL A 1 85 ? -55.200 -20.432 -0.247 1.00 43.59 85 VAL A O 1
ATOM 661 N N . PHE A 1 86 ? -54.451 -22.544 -0.375 1.00 43.31 86 PHE A N 1
ATOM 662 C CA . PHE A 1 86 ? -54.216 -22.543 -1.818 1.00 43.31 86 PHE A CA 1
ATOM 663 C C . PHE A 1 86 ? -55.464 -23.067 -2.546 1.00 43.31 86 PHE A C 1
ATOM 665 O O . PHE A 1 86 ? -55.807 -24.235 -2.355 1.00 43.31 86 PHE A O 1
ATOM 672 N N . PRO A 1 87 ? -56.119 -22.289 -3.427 1.00 37.16 87 PRO A N 1
ATOM 673 C CA . PRO A 1 87 ? -56.929 -22.865 -4.481 1.00 37.16 87 PRO A CA 1
ATOM 674 C C . PRO A 1 87 ? -56.018 -23.255 -5.648 1.00 37.16 87 PRO A C 1
ATOM 676 O O . PRO A 1 87 ? -55.272 -22.449 -6.203 1.00 37.16 87 PRO A O 1
ATOM 679 N N . SER A 1 88 ? -56.081 -24.531 -6.007 1.00 50.72 88 SER A N 1
ATOM 680 C CA . SER A 1 88 ? -55.469 -25.097 -7.199 1.00 50.72 88 SER A CA 1
ATOM 681 C C . SER A 1 88 ? -56.111 -24.536 -8.469 1.00 50.72 88 SER A C 1
ATOM 683 O O . SER A 1 88 ? -57.309 -24.718 -8.680 1.00 50.72 88 SER A O 1
ATOM 685 N N . GLY A 1 89 ? -55.277 -23.971 -9.341 1.00 53.69 89 GLY A N 1
ATOM 686 C CA . GLY A 1 89 ? -55.531 -23.896 -10.778 1.00 53.69 89 GLY A CA 1
ATOM 687 C C . GLY A 1 89 ? -55.975 -22.533 -11.295 1.00 53.69 89 GLY A C 1
ATOM 688 O O . GLY A 1 89 ? -57.167 -22.272 -11.356 1.00 53.69 89 GLY A O 1
ATOM 689 N N . ILE A 1 90 ? -55.013 -21.737 -11.773 1.00 45.75 90 ILE A N 1
ATOM 690 C CA . ILE A 1 90 ? -55.157 -20.890 -12.966 1.00 45.75 90 ILE A CA 1
ATOM 691 C C . ILE A 1 90 ? -53.800 -20.903 -13.683 1.00 45.75 90 ILE A C 1
ATOM 693 O O . ILE A 1 90 ? -52.789 -20.450 -13.151 1.00 45.75 90 ILE A O 1
ATOM 697 N N . GLU A 1 91 ? -53.786 -21.487 -14.879 1.00 50.81 91 GLU A N 1
ATOM 698 C CA . GLU A 1 91 ? -52.704 -21.352 -15.849 1.00 50.81 91 GLU A CA 1
ATOM 699 C C . GLU A 1 91 ? -52.666 -19.909 -16.380 1.00 50.81 91 GLU A C 1
ATOM 701 O O . GLU A 1 91 ? -53.720 -19.292 -16.539 1.00 50.81 91 GLU A O 1
ATOM 706 N N . HIS A 1 92 ? -51.466 -19.441 -16.740 1.00 44.12 92 HIS A N 1
ATOM 707 C CA . HIS A 1 92 ? -51.099 -18.137 -17.327 1.00 44.12 92 HIS A CA 1
ATOM 708 C C . HIS A 1 92 ? -50.626 -17.069 -16.326 1.00 44.12 92 HIS A C 1
ATOM 710 O O . HIS A 1 92 ? -51.405 -16.349 -15.710 1.00 44.12 92 HIS A O 1
ATOM 716 N N . PHE A 1 93 ? -49.299 -16.918 -16.250 1.00 42.28 93 PHE A N 1
ATOM 717 C CA . PHE A 1 93 ? -48.628 -15.755 -15.673 1.00 42.28 93 PHE A CA 1
ATOM 718 C C . PHE A 1 93 ? -48.580 -14.608 -16.700 1.00 42.28 93 PHE A C 1
ATOM 720 O O . PHE A 1 93 ? -47.844 -14.719 -17.683 1.00 42.28 93 PHE A O 1
ATOM 727 N N . PRO A 1 94 ? -49.267 -13.474 -16.487 1.00 42.94 94 PRO A N 1
ATOM 728 C CA . PRO A 1 94 ? -48.804 -12.197 -17.007 1.00 42.94 94 PRO A CA 1
ATOM 729 C C . PRO A 1 94 ? -47.675 -11.669 -16.107 1.00 42.94 94 PRO A C 1
ATOM 731 O O . PRO A 1 94 ? -47.784 -11.679 -14.880 1.00 42.94 94 PRO A O 1
ATOM 734 N N . MET A 1 95 ? -46.577 -11.204 -16.714 1.00 44.19 95 MET A N 1
ATOM 735 C CA . MET A 1 95 ? -45.550 -10.424 -16.016 1.00 44.19 95 MET A CA 1
ATOM 736 C C . MET A 1 95 ? -46.210 -9.201 -15.370 1.00 44.19 95 MET A C 1
ATOM 738 O O . MET A 1 95 ? -46.677 -8.300 -16.066 1.00 44.19 95 MET A O 1
ATOM 742 N N . PHE A 1 96 ? -46.247 -9.171 -14.040 1.00 41.16 96 PHE A N 1
ATOM 743 C CA . PHE A 1 96 ? -46.642 -7.986 -13.291 1.00 41.16 96 PHE A CA 1
ATOM 744 C C . PHE A 1 96 ? -45.558 -6.913 -13.438 1.00 41.16 96 PHE A C 1
ATOM 746 O O . PHE A 1 96 ? -44.417 -7.092 -13.014 1.00 41.16 96 PHE A O 1
ATOM 753 N N . ALA A 1 97 ? -45.933 -5.787 -14.044 1.00 44.06 97 ALA A N 1
ATOM 754 C CA . ALA A 1 97 ? -45.194 -4.539 -13.949 1.00 44.06 97 ALA A CA 1
ATOM 755 C C . ALA A 1 97 ? -45.244 -4.040 -12.496 1.00 44.06 97 ALA A C 1
ATOM 757 O O . ALA A 1 97 ? -46.326 -3.887 -11.925 1.00 44.06 97 ALA A O 1
ATOM 758 N N . TYR A 1 98 ? -44.080 -3.796 -11.897 1.00 49.00 98 TYR A N 1
ATOM 759 C CA . TYR A 1 98 ? -43.991 -3.196 -10.568 1.00 49.00 98 TYR A CA 1
ATOM 760 C C . TYR A 1 98 ? -44.302 -1.690 -10.628 1.00 49.00 98 TYR A C 1
ATOM 762 O O . TYR A 1 98 ? -43.851 -1.010 -11.554 1.00 49.00 98 TYR A O 1
ATOM 770 N N . PRO A 1 99 ? -45.035 -1.141 -9.642 1.00 40.22 99 PRO A N 1
ATOM 771 C CA . PRO A 1 99 ? -45.293 0.290 -9.550 1.00 40.22 99 PRO A CA 1
ATOM 772 C C . PRO A 1 99 ? -44.009 1.045 -9.184 1.00 40.22 99 PRO A C 1
ATOM 774 O O . PRO A 1 99 ? -43.327 0.717 -8.215 1.00 40.22 99 PRO A O 1
ATOM 777 N N . THR A 1 100 ? -43.684 2.082 -9.955 1.00 42.06 100 THR A N 1
ATOM 778 C CA . THR A 1 100 ? -42.587 3.007 -9.654 1.00 42.06 100 THR A CA 1
ATOM 779 C C . THR A 1 100 ? -43.088 4.050 -8.657 1.00 42.06 100 THR A C 1
ATOM 781 O O . THR A 1 100 ? -43.780 4.994 -9.0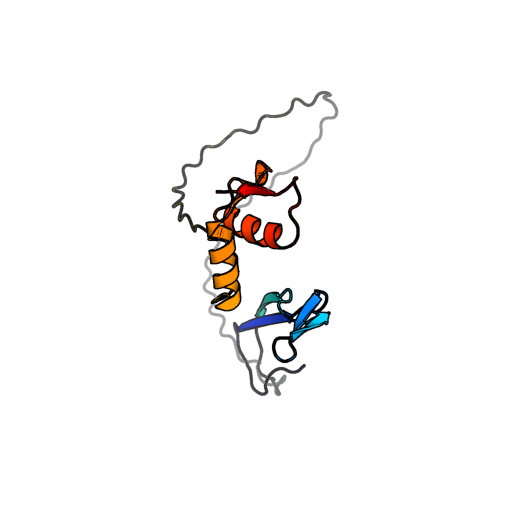30 1.00 42.06 100 THR A O 1
ATOM 784 N N . THR A 1 101 ? -42.778 3.883 -7.373 1.00 39.06 101 THR A N 1
ATOM 785 C CA . THR A 1 101 ? -42.955 4.948 -6.379 1.00 39.06 101 THR A CA 1
ATOM 786 C C . THR A 1 101 ? -41.800 5.936 -6.481 1.00 39.06 101 THR A C 1
ATOM 788 O O . THR A 1 101 ? -40.651 5.609 -6.188 1.00 39.06 101 THR A O 1
ATOM 791 N N . THR A 1 102 ? -42.124 7.153 -6.908 1.00 45.28 102 THR A N 1
ATOM 792 C CA . THR A 1 102 ? -41.236 8.314 -6.933 1.00 45.28 102 THR A CA 1
ATOM 793 C C . THR A 1 102 ? -40.997 8.797 -5.502 1.00 45.28 102 THR A C 1
ATOM 795 O O . THR A 1 102 ? -41.796 9.553 -4.954 1.00 45.28 102 THR A O 1
ATOM 798 N N . THR A 1 103 ? -39.902 8.358 -4.884 1.00 36.28 103 THR A N 1
ATOM 799 C CA . THR A 1 103 ? -39.402 8.951 -3.638 1.00 36.28 103 THR A CA 1
ATOM 800 C C . THR A 1 103 ? -38.491 10.119 -3.998 1.00 36.28 103 THR A C 1
ATOM 802 O O . THR A 1 103 ? -37.388 9.934 -4.504 1.00 36.28 103 THR A O 1
ATOM 805 N N . THR A 1 104 ? -38.964 11.339 -3.758 1.00 46.72 104 THR A N 1
ATOM 806 C CA . THR A 1 104 ? -38.136 12.548 -3.753 1.00 46.72 104 THR A CA 1
ATOM 807 C C . THR A 1 104 ? -37.362 12.606 -2.438 1.00 46.72 104 THR A C 1
ATOM 809 O O . THR A 1 104 ? -37.831 13.187 -1.462 1.00 46.72 104 THR A O 1
ATOM 812 N N . GLU A 1 105 ? -36.190 11.982 -2.404 1.00 46.72 105 GLU A N 1
ATOM 813 C CA . GLU A 1 105 ? -35.182 12.229 -1.373 1.00 46.72 105 GLU A CA 1
ATOM 814 C C . GLU A 1 105 ? -34.195 13.275 -1.917 1.00 46.72 105 GLU A C 1
ATOM 816 O O . GLU A 1 105 ? -33.797 13.179 -3.083 1.00 46.72 105 GLU A O 1
ATOM 821 N N . PRO A 1 106 ? -33.804 14.306 -1.146 1.00 40.75 106 PRO A N 1
ATOM 822 C CA . PRO A 1 106 ? -32.755 15.217 -1.571 1.00 40.75 106 PRO A CA 1
ATOM 823 C C . PRO A 1 106 ? -31.429 14.452 -1.572 1.00 40.75 106 PRO A C 1
ATOM 825 O O . PRO A 1 106 ? -30.719 14.389 -0.571 1.00 40.75 106 PRO A O 1
ATOM 828 N N . THR A 1 107 ? -31.081 13.861 -2.715 1.00 37.00 107 THR A N 1
ATOM 829 C CA . THR A 1 107 ? -29.730 13.374 -2.966 1.00 37.00 107 THR A CA 1
ATOM 830 C C . THR A 1 107 ? -28.823 14.592 -3.047 1.00 37.00 107 THR A C 1
ATOM 832 O O . THR A 1 107 ? -28.643 15.197 -4.106 1.00 37.00 107 THR A O 1
ATOM 835 N N . THR A 1 108 ? -28.238 14.965 -1.911 1.00 39.31 108 THR A N 1
ATOM 836 C CA . THR A 1 108 ? -27.011 15.753 -1.900 1.00 39.31 108 THR A CA 1
ATOM 837 C C . THR A 1 108 ? -25.976 14.911 -2.633 1.00 39.31 108 THR A C 1
ATOM 839 O O . THR A 1 108 ? -25.337 14.030 -2.064 1.00 39.31 108 THR A O 1
ATOM 842 N N . THR A 1 109 ? -25.882 15.128 -3.943 1.00 38.47 109 THR A N 1
ATOM 843 C CA . THR A 1 109 ? -24.849 14.549 -4.789 1.00 38.47 109 THR A CA 1
ATOM 844 C C . THR A 1 109 ? -23.567 15.267 -4.409 1.00 38.47 109 THR A C 1
ATOM 846 O O . THR A 1 109 ? -23.158 16.238 -5.041 1.00 38.47 109 THR A O 1
ATOM 849 N N . THR A 1 110 ? -22.937 14.824 -3.324 1.00 39.59 110 THR A N 1
ATOM 850 C CA . THR A 1 110 ? -21.511 15.053 -3.164 1.00 39.59 110 THR A CA 1
ATOM 851 C C . THR A 1 110 ? -20.869 14.170 -4.215 1.00 39.59 110 THR A C 1
ATOM 853 O O . THR A 1 110 ? -20.648 12.980 -4.000 1.00 39.59 110 THR A O 1
ATOM 856 N N . THR A 1 111 ? -20.647 14.749 -5.393 1.00 41.78 111 THR A N 1
ATOM 857 C CA . THR A 1 111 ? -19.796 14.185 -6.432 1.00 41.78 111 THR A CA 1
ATOM 858 C C . THR A 1 111 ? -18.404 14.065 -5.830 1.00 41.78 111 THR A C 1
ATOM 860 O O . THR A 1 111 ? -17.566 14.952 -5.975 1.00 41.78 111 THR A O 1
ATOM 863 N N . ILE A 1 112 ? -18.146 12.978 -5.105 1.00 43.69 112 ILE A N 1
ATOM 864 C CA . ILE A 1 112 ? -16.782 12.543 -4.873 1.00 43.69 112 ILE A CA 1
ATOM 865 C C . ILE A 1 112 ? -16.354 12.037 -6.239 1.00 43.69 112 ILE A C 1
ATOM 867 O O . ILE A 1 112 ? -16.597 10.892 -6.607 1.00 43.69 112 ILE A O 1
ATOM 871 N N . ALA A 1 113 ? -15.788 12.945 -7.033 1.00 41.22 113 ALA A N 1
ATOM 872 C CA . ALA A 1 113 ? -14.921 12.570 -8.123 1.00 41.22 113 ALA A CA 1
ATOM 873 C C . ALA A 1 113 ? -13.826 11.716 -7.481 1.00 41.22 113 ALA A C 1
ATOM 875 O O . ALA A 1 113 ? -12.866 12.235 -6.913 1.00 41.22 113 ALA A O 1
ATOM 876 N N . THR A 1 114 ? -14.016 10.397 -7.473 1.00 38.94 114 T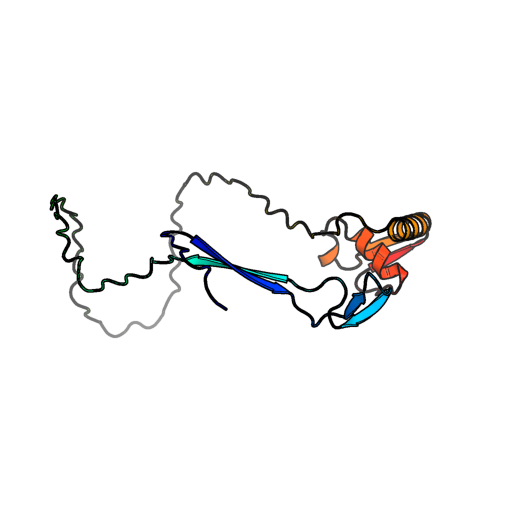HR A N 1
ATOM 877 C CA . THR A 1 114 ? -12.943 9.468 -7.166 1.00 38.94 114 THR A CA 1
ATOM 878 C C . THR A 1 114 ? -12.010 9.570 -8.353 1.00 38.94 114 THR A C 1
ATOM 880 O O . THR A 1 114 ? -12.140 8.860 -9.347 1.00 38.94 114 THR A O 1
ATOM 883 N N . THR A 1 115 ? -11.122 10.557 -8.293 1.00 41.34 115 THR A N 1
ATOM 884 C CA . THR A 1 115 ? -10.012 10.687 -9.212 1.00 41.34 115 THR A CA 1
ATOM 885 C C . THR A 1 115 ? -9.223 9.401 -9.051 1.00 41.34 115 THR A C 1
ATOM 887 O O . THR A 1 115 ? -8.477 9.244 -8.085 1.00 41.34 115 THR A O 1
ATOM 890 N N . MET A 1 116 ? -9.422 8.453 -9.968 1.00 43.12 116 MET A N 1
ATOM 891 C CA . MET A 1 116 ? -8.458 7.394 -10.214 1.00 43.12 116 MET A CA 1
ATOM 892 C C . MET A 1 116 ? -7.193 8.099 -10.693 1.00 43.12 116 MET A C 1
ATOM 894 O O . MET A 1 116 ? -6.955 8.266 -11.886 1.00 43.12 116 MET A O 1
ATOM 898 N N . HIS A 1 117 ? -6.408 8.600 -9.742 1.00 39.16 117 HIS A N 1
ATOM 899 C CA . HIS A 1 117 ? -5.027 8.927 -9.997 1.00 39.16 117 HIS A CA 1
ATOM 900 C C . HIS A 1 117 ? -4.380 7.595 -10.336 1.00 39.16 117 HIS A C 1
ATOM 902 O O . HIS A 1 117 ? -4.086 6.787 -9.458 1.00 39.16 117 HIS A O 1
ATOM 908 N N . ALA A 1 118 ? -4.173 7.357 -11.629 1.00 40.97 118 ALA A N 1
ATOM 909 C CA . ALA A 1 118 ? -3.038 6.559 -12.029 1.00 40.97 118 ALA A CA 1
ATOM 910 C C . ALA A 1 118 ? -1.842 7.177 -11.298 1.00 40.97 118 ALA A C 1
ATOM 912 O O . ALA A 1 118 ? -1.508 8.343 -11.529 1.00 40.97 118 ALA A O 1
ATOM 913 N N . ILE A 1 119 ? -1.275 6.438 -10.345 1.00 43.59 119 ILE A N 1
ATOM 914 C CA . ILE A 1 119 ? -0.031 6.808 -9.680 1.00 43.59 119 ILE A CA 1
ATOM 915 C C . ILE A 1 119 ? 1.048 6.674 -10.757 1.00 43.59 119 ILE A C 1
ATOM 917 O O . ILE A 1 119 ? 1.738 5.667 -10.875 1.00 43.59 119 ILE A O 1
ATOM 921 N N . PHE A 1 120 ? 1.128 7.679 -11.626 1.00 50.03 120 PHE A N 1
ATOM 922 C CA . PHE A 1 120 ? 2.314 7.930 -12.414 1.00 50.03 120 PHE A CA 1
ATOM 923 C C . PHE A 1 120 ? 3.421 8.327 -11.431 1.00 50.03 120 PHE A C 1
ATOM 925 O O . PHE A 1 120 ? 3.146 9.007 -10.437 1.00 50.03 120 PHE A O 1
ATOM 932 N N . PRO A 1 121 ? 4.658 7.872 -11.665 1.00 42.53 121 PRO A N 1
ATOM 933 C CA . PRO A 1 121 ? 5.746 8.002 -10.710 1.00 42.53 121 PRO A CA 1
ATOM 934 C C . PRO A 1 121 ? 5.948 9.460 -10.295 1.00 42.53 121 PRO A C 1
ATOM 936 O O . PRO A 1 121 ? 5.905 10.369 -11.132 1.00 42.53 121 PRO A O 1
ATOM 939 N N . LEU A 1 122 ? 6.232 9.673 -9.006 1.00 49.47 122 LEU A N 1
ATOM 940 C CA . LEU A 1 122 ? 6.867 10.900 -8.542 1.00 49.47 122 LEU A CA 1
ATOM 941 C C . LEU A 1 122 ? 8.213 11.015 -9.269 1.00 49.47 122 LEU A C 1
ATOM 943 O O . LEU A 1 122 ? 9.199 10.396 -8.895 1.00 49.47 122 LEU A O 1
ATOM 947 N N . HIS A 1 123 ? 8.195 11.812 -10.334 1.00 52.38 123 HIS A N 1
ATOM 948 C CA . HIS A 1 123 ? 9.315 12.189 -11.186 1.00 52.38 123 HIS A CA 1
ATOM 949 C C . HIS A 1 123 ? 9.902 11.068 -12.076 1.00 52.38 123 HIS A C 1
ATOM 951 O O . HIS A 1 123 ? 10.765 10.303 -11.647 1.00 52.38 123 HIS A O 1
ATOM 957 N N . PRO A 1 124 ? 9.516 10.993 -13.364 1.00 58.38 124 PRO A N 1
ATOM 958 C CA . PRO A 1 124 ? 10.336 10.312 -14.369 1.00 58.38 124 PRO A CA 1
ATOM 959 C C . PRO A 1 124 ? 11.781 10.845 -14.369 1.00 58.38 124 PRO A C 1
ATOM 961 O O . PRO A 1 124 ? 12.004 12.044 -14.189 1.00 58.38 124 PRO A O 1
ATOM 964 N N . SER A 1 125 ? 12.771 9.972 -14.595 1.00 68.81 125 SER A N 1
ATOM 965 C CA . SER A 1 125 ? 14.180 10.388 -14.668 1.00 68.81 125 SER A CA 1
ATOM 966 C C . SER A 1 125 ? 14.390 11.460 -15.746 1.00 68.81 125 SER A C 1
ATOM 968 O O . SER A 1 125 ? 13.702 11.484 -16.772 1.00 68.81 125 SER A O 1
ATOM 970 N N . LYS A 1 126 ? 15.348 12.372 -15.535 1.00 65.12 126 LYS A N 1
ATOM 971 C CA . LYS A 1 126 ? 15.646 13.445 -16.501 1.00 65.12 126 LYS A CA 1
ATOM 972 C C . LYS A 1 126 ? 16.049 12.873 -17.863 1.00 65.12 126 LYS A C 1
ATOM 974 O O . LYS A 1 126 ? 15.675 13.435 -18.889 1.00 65.12 126 LYS A O 1
ATOM 979 N N . GLU A 1 127 ? 16.739 11.733 -17.891 1.00 64.75 127 GLU A N 1
ATOM 980 C CA . GLU A 1 127 ? 17.036 10.998 -19.121 1.00 64.75 127 GLU A CA 1
ATOM 981 C C . GLU A 1 127 ? 15.762 10.515 -19.830 1.00 64.75 127 GLU A C 1
ATOM 983 O O . GLU A 1 127 ? 15.645 10.680 -21.046 1.00 64.75 127 GLU A O 1
ATOM 988 N N . TYR A 1 128 ? 14.785 9.975 -19.092 1.00 61.19 128 TYR A N 1
ATOM 989 C CA . TYR A 1 128 ? 13.504 9.520 -19.642 1.00 61.19 128 TYR A CA 1
ATOM 990 C C . TYR A 1 128 ? 12.688 10.688 -20.209 1.00 61.19 128 TYR A C 1
ATOM 992 O O . TYR A 1 128 ? 12.225 10.625 -21.348 1.00 61.19 128 TYR A O 1
ATOM 1000 N N . LEU A 1 129 ? 12.602 11.801 -19.475 1.00 61.34 129 LEU A N 1
ATOM 1001 C CA . LEU A 1 129 ? 11.948 13.026 -19.944 1.00 61.34 129 LEU A CA 1
ATOM 1002 C C . LEU A 1 129 ? 12.614 13.605 -21.197 1.00 61.34 129 LEU A C 1
ATOM 1004 O O . LEU A 1 129 ? 11.928 14.026 -22.127 1.00 61.34 129 LEU A O 1
ATOM 1008 N N . ASN A 1 130 ? 13.945 13.588 -21.268 1.00 65.50 130 ASN A N 1
ATOM 1009 C CA . ASN A 1 130 ? 14.676 14.069 -22.438 1.00 65.50 130 ASN A CA 1
ATOM 1010 C C . ASN A 1 130 ? 14.441 13.195 -23.677 1.00 65.50 130 ASN A C 1
ATOM 1012 O O . ASN A 1 130 ? 14.313 13.728 -24.781 1.00 65.50 130 ASN A O 1
ATOM 1016 N N . GLN A 1 131 ? 14.328 11.874 -23.513 1.00 62.47 131 GLN A N 1
ATOM 1017 C CA . GLN A 1 131 ? 13.994 10.973 -24.619 1.00 62.47 131 GLN A CA 1
ATOM 1018 C C . GLN A 1 131 ? 12.563 11.184 -25.130 1.00 62.47 131 GLN A C 1
ATOM 1020 O O . GLN A 1 131 ? 12.356 11.249 -26.343 1.00 62.47 131 GLN A O 1
ATOM 1025 N N . ILE A 1 132 ? 11.589 11.383 -24.237 1.00 61.97 132 ILE A N 1
ATOM 1026 C CA . ILE A 1 132 ? 10.220 11.752 -24.634 1.00 61.97 132 ILE A CA 1
ATOM 1027 C C . ILE A 1 132 ? 10.223 13.078 -25.368 1.00 61.97 132 ILE A C 1
ATOM 1029 O O . ILE A 1 132 ? 9.673 13.161 -26.456 1.00 61.97 132 ILE A O 1
ATOM 1033 N N . ASN A 1 133 ? 10.862 14.105 -24.810 1.00 63.25 133 ASN A N 1
ATOM 1034 C CA . ASN A 1 133 ? 10.883 15.441 -25.398 1.00 63.25 133 ASN A CA 1
ATOM 1035 C C . ASN A 1 133 ? 11.556 15.453 -26.778 1.00 63.25 133 ASN A C 1
ATOM 1037 O O . ASN A 1 133 ? 11.166 16.228 -27.649 1.00 63.25 133 ASN A O 1
ATOM 1041 N N . LYS A 1 134 ? 12.532 14.569 -27.015 1.00 62.75 134 LYS A N 1
ATOM 1042 C CA . LYS A 1 134 ? 13.154 14.375 -28.331 1.00 62.75 134 LYS A CA 1
ATOM 1043 C C . LYS A 1 134 ? 12.214 13.666 -29.317 1.00 62.75 134 LYS A C 1
ATOM 1045 O O . LYS A 1 134 ? 12.116 14.084 -30.469 1.00 62.75 134 LYS A O 1
ATOM 1050 N N . ASN A 1 135 ? 11.482 12.649 -28.863 1.00 59.88 135 ASN A N 1
ATOM 1051 C CA . ASN A 1 135 ? 10.499 11.928 -29.678 1.00 59.88 135 ASN A CA 1
ATOM 1052 C C . ASN A 1 135 ? 9.246 12.775 -29.973 1.00 59.88 135 ASN A C 1
ATOM 1054 O O . ASN A 1 135 ? 8.746 12.760 -31.091 1.00 59.88 135 ASN A O 1
ATOM 1058 N N . ASN A 1 136 ? 8.789 13.579 -29.013 1.00 64.31 136 ASN A N 1
ATOM 1059 C CA . ASN A 1 136 ? 7.636 14.477 -29.127 1.00 64.31 136 ASN A CA 1
ATOM 1060 C C . ASN A 1 136 ? 7.903 15.655 -30.089 1.00 64.31 136 ASN A C 1
ATOM 1062 O O . ASN A 1 136 ? 6.981 16.263 -30.618 1.00 64.31 136 ASN A O 1
ATOM 1066 N N . LYS A 1 137 ? 9.178 15.959 -30.377 1.00 66.38 137 LYS A N 1
ATOM 1067 C CA . LYS A 1 137 ? 9.567 16.959 -31.387 1.00 66.38 137 LYS A CA 1
ATOM 1068 C C . LYS A 1 137 ? 9.521 16.456 -32.833 1.00 66.38 137 LYS A C 1
ATOM 1070 O O . LYS A 1 137 ? 9.568 17.281 -33.733 1.00 66.38 137 LYS A O 1
ATOM 1075 N N . THR A 1 138 ? 9.482 15.144 -33.064 1.00 68.94 138 THR A N 1
ATOM 1076 C CA . THR A 1 138 ? 9.591 14.551 -34.416 1.00 68.94 138 THR A CA 1
ATOM 1077 C C . THR A 1 138 ? 8.367 13.742 -34.829 1.00 68.94 138 THR A C 1
ATOM 1079 O O . THR A 1 138 ? 8.221 13.414 -36.004 1.00 68.94 138 THR A O 1
ATOM 1082 N N . ARG A 1 139 ? 7.480 13.402 -33.888 1.00 79.81 139 ARG A N 1
ATOM 1083 C CA . ARG A 1 139 ? 6.261 12.635 -34.155 1.00 79.81 139 ARG A CA 1
ATOM 1084 C C . ARG A 1 139 ? 5.182 12.889 -33.106 1.00 79.81 139 ARG A C 1
ATOM 1086 O O . ARG A 1 139 ? 5.486 13.064 -31.930 1.00 79.81 139 ARG A O 1
ATOM 1093 N N . ARG A 1 140 ? 3.922 12.832 -33.535 1.00 85.19 140 ARG A N 1
ATOM 1094 C CA . ARG A 1 140 ? 2.725 12.840 -32.683 1.00 85.19 140 ARG A CA 1
ATOM 1095 C C . ARG A 1 140 ? 2.095 11.451 -32.702 1.00 85.19 140 ARG A C 1
ATOM 1097 O O . ARG A 1 140 ? 1.900 10.898 -33.781 1.00 85.19 140 ARG A O 1
ATOM 1104 N N . CYS A 1 141 ? 1.767 10.903 -31.534 1.00 88.44 141 CYS A N 1
ATOM 1105 C CA . CYS A 1 141 ? 1.130 9.591 -31.414 1.00 88.44 141 CYS A CA 1
ATOM 1106 C C . CYS A 1 141 ? -0.252 9.699 -30.767 1.00 88.44 141 CYS A C 1
ATOM 1108 O O . CYS A 1 141 ? -0.441 10.498 -29.856 1.00 88.44 141 CYS A O 1
ATOM 1110 N N . TYR A 1 142 ? -1.200 8.889 -31.231 1.00 90.12 142 TYR A N 1
ATOM 1111 C CA . TYR A 1 142 ? -2.595 8.892 -30.797 1.00 90.12 142 TYR A CA 1
ATOM 1112 C C . TYR A 1 142 ? -3.151 7.461 -30.737 1.00 90.12 142 TYR A C 1
ATOM 1114 O O . TYR A 1 142 ? -2.653 6.578 -31.445 1.00 90.12 142 TYR A O 1
ATOM 1122 N N . PRO A 1 143 ? -4.170 7.203 -29.900 1.00 91.75 143 PRO A N 1
ATOM 1123 C CA . PRO A 1 143 ? -4.808 5.896 -29.832 1.00 91.75 143 PRO A CA 1
ATOM 1124 C C . PRO A 1 143 ? -5.613 5.611 -31.106 1.00 91.75 143 PRO A C 1
ATOM 1126 O O . PRO A 1 143 ? -6.335 6.476 -31.604 1.00 91.75 143 PRO A O 1
ATOM 1129 N N . THR A 1 144 ? -5.522 4.386 -31.624 1.00 89.62 144 THR A N 1
ATOM 1130 C CA . THR A 1 144 ? -6.313 3.940 -32.789 1.00 89.62 144 THR A CA 1
ATOM 1131 C C . THR A 1 144 ? -7.642 3.302 -32.396 1.00 89.62 144 THR A C 1
ATOM 1133 O O . THR A 1 144 ? -8.564 3.249 -33.207 1.00 89.62 144 THR A O 1
ATOM 1136 N N . ASN A 1 145 ? -7.770 2.855 -31.147 1.00 86.81 145 ASN A N 1
ATOM 1137 C CA . ASN A 1 145 ? -8.974 2.222 -30.621 1.00 86.81 145 ASN A CA 1
ATOM 1138 C C . ASN A 1 145 ? -9.944 3.258 -30.020 1.00 86.81 145 ASN A C 1
ATOM 1140 O O . ASN A 1 145 ? -9.543 4.068 -29.183 1.00 86.81 145 ASN A O 1
ATOM 1144 N N . GLU A 1 146 ? -11.228 3.191 -30.391 1.00 86.50 146 GLU A N 1
ATOM 1145 C CA . GLU A 1 146 ? -12.303 4.052 -29.864 1.00 86.50 146 GLU A CA 1
ATOM 1146 C C . GLU A 1 146 ? -12.445 3.987 -28.338 1.00 86.50 146 GLU A C 1
ATOM 1148 O O . GLU A 1 146 ? -12.770 4.987 -27.707 1.00 86.50 146 GLU A O 1
ATOM 1153 N N . VAL A 1 147 ? -12.137 2.841 -27.728 1.00 88.56 147 VAL A N 1
ATOM 1154 C CA . VAL A 1 147 ? -12.179 2.651 -26.270 1.00 88.56 147 VAL A CA 1
ATOM 1155 C C . VAL A 1 147 ? -11.093 3.464 -25.557 1.00 88.56 147 VAL A C 1
ATOM 1157 O O . VAL A 1 147 ? -11.276 3.869 -24.414 1.00 88.56 147 VAL A O 1
ATOM 1160 N N . LEU A 1 148 ? -9.962 3.726 -26.220 1.00 84.31 148 LEU A N 1
ATOM 1161 C CA . LEU A 1 148 ? -8.806 4.397 -25.619 1.00 84.31 148 LEU A CA 1
ATOM 1162 C C . LEU A 1 148 ? -8.814 5.917 -25.825 1.00 84.31 148 LEU A C 1
ATOM 1164 O O . LEU A 1 148 ? -8.173 6.633 -25.060 1.00 84.31 148 LEU A O 1
ATOM 1168 N N . LYS A 1 149 ? -9.552 6.427 -26.819 1.00 86.12 149 LYS A N 1
ATOM 1169 C CA . LYS A 1 149 ? -9.662 7.871 -27.104 1.00 86.12 149 LYS A CA 1
ATOM 1170 C C . LYS A 1 149 ? -10.147 8.734 -25.925 1.00 86.12 149 LYS A C 1
ATOM 1172 O O . LYS A 1 149 ? -9.633 9.841 -25.794 1.00 86.12 149 LYS A O 1
ATOM 1177 N N . PRO A 1 150 ? -11.088 8.291 -25.066 1.00 89.75 150 PRO A N 1
ATOM 1178 C CA . PRO A 1 150 ? -11.569 9.104 -23.946 1.00 89.75 150 PRO A CA 1
ATOM 1179 C C . PRO A 1 150 ? -10.562 9.242 -22.795 1.00 89.75 150 PRO A C 1
ATOM 1181 O O . PRO A 1 150 ? -10.776 10.046 -21.889 1.00 89.75 150 PRO A O 1
ATOM 1184 N N . ILE A 1 151 ? -9.489 8.444 -22.784 1.00 83.38 151 ILE A N 1
ATOM 1185 C CA . ILE A 1 151 ? -8.536 8.404 -21.674 1.00 83.38 151 ILE A CA 1
ATOM 1186 C C . ILE A 1 151 ? -7.599 9.612 -21.766 1.00 83.38 151 ILE A C 1
ATOM 1188 O O . ILE A 1 151 ? -6.800 9.748 -22.692 1.00 83.38 151 ILE A O 1
ATOM 1192 N N . VAL A 1 152 ? -7.656 10.488 -20.765 1.00 85.25 152 VAL A N 1
ATOM 1193 C CA . VAL A 1 152 ? -6.771 11.655 -20.678 1.00 85.25 152 VAL A CA 1
ATOM 1194 C C . VAL A 1 152 ? -5.316 11.197 -20.518 1.00 85.25 152 VAL A C 1
ATOM 1196 O O . VAL A 1 152 ? -5.004 10.365 -19.670 1.00 85.25 152 VAL A O 1
ATOM 1199 N N . GLY A 1 153 ? -4.412 11.746 -21.335 1.00 81.31 153 GLY A N 1
ATOM 1200 C CA . GLY A 1 153 ? -2.978 11.426 -21.290 1.00 81.31 153 GLY A CA 1
ATOM 1201 C C . GLY A 1 153 ? -2.560 10.186 -22.091 1.00 81.31 153 GLY A C 1
ATOM 1202 O O . GLY A 1 153 ? -1.373 9.855 -22.131 1.00 81.31 153 GLY A O 1
ATOM 1203 N N . ILE A 1 154 ? -3.493 9.531 -22.786 1.00 85.81 154 ILE A N 1
ATOM 1204 C CA . ILE A 1 154 ? -3.213 8.337 -23.597 1.00 85.81 154 ILE A CA 1
ATOM 1205 C C . ILE A 1 154 ? -2.233 8.595 -24.755 1.00 85.81 154 ILE A C 1
ATOM 1207 O O . ILE A 1 154 ? -1.473 7.709 -25.134 1.00 85.81 154 ILE A O 1
ATOM 1211 N N . GLU A 1 155 ? -2.171 9.821 -25.278 1.00 84.12 155 GLU A N 1
ATOM 1212 C CA . GLU A 1 155 ? -1.202 10.219 -26.313 1.00 84.12 155 GLU A CA 1
ATOM 1213 C C . GLU A 1 155 ? 0.247 10.083 -25.825 1.00 84.12 155 GLU A C 1
ATOM 1215 O O . GLU A 1 155 ? 1.128 9.622 -26.554 1.00 84.12 155 GLU A O 1
ATOM 1220 N N . HIS A 1 156 ? 0.489 10.421 -24.556 1.00 83.69 156 HIS A N 1
ATOM 1221 C CA . HIS A 1 156 ? 1.803 10.308 -23.931 1.00 83.69 156 HIS A CA 1
ATOM 1222 C C . HIS A 1 156 ? 2.183 8.843 -23.682 1.00 83.69 156 HIS A C 1
ATOM 1224 O O . HIS A 1 156 ? 3.335 8.446 -23.868 1.00 83.69 156 HIS A O 1
ATOM 1230 N N . TRP A 1 157 ? 1.203 8.011 -23.324 1.00 85.88 157 TRP A N 1
ATOM 1231 C CA . TRP A 1 157 ? 1.380 6.562 -23.249 1.00 85.88 157 TRP A CA 1
ATOM 1232 C C . TRP A 1 157 ? 1.710 5.957 -24.625 1.00 85.88 157 TRP A C 1
ATOM 1234 O O . TRP A 1 157 ? 2.665 5.188 -24.744 1.00 85.88 157 TRP A O 1
ATOM 1244 N N . CYS A 1 158 ? 1.018 6.380 -25.689 1.00 88.00 158 CYS A N 1
ATOM 1245 C CA . CYS A 1 158 ? 1.322 5.960 -27.058 1.00 88.00 158 CYS A CA 1
ATOM 1246 C C . CYS A 1 158 ? 2.719 6.408 -27.523 1.00 88.00 158 CYS A C 1
ATOM 1248 O O . CYS A 1 158 ? 3.425 5.630 -28.165 1.00 88.00 158 CYS A O 1
ATOM 1250 N N . LEU A 1 159 ? 3.156 7.626 -27.174 1.00 86.31 159 LEU A N 1
ATOM 1251 C CA . LEU A 1 159 ? 4.516 8.109 -27.458 1.00 86.31 159 LEU A CA 1
ATOM 1252 C C . LEU A 1 159 ? 5.596 7.214 -26.835 1.00 86.31 159 LEU A C 1
ATOM 1254 O O . LEU A 1 159 ? 6.643 7.000 -27.453 1.00 86.31 159 LEU A O 1
ATOM 1258 N N . HIS A 1 160 ? 5.336 6.683 -25.638 1.00 83.31 160 HIS A N 1
ATOM 1259 C CA . HIS A 1 160 ? 6.231 5.754 -24.958 1.00 83.31 160 HIS A CA 1
ATOM 1260 C C . HIS A 1 160 ? 6.253 4.373 -25.582 1.00 83.31 160 HIS A C 1
ATOM 1262 O O . HIS A 1 160 ? 7.328 3.864 -25.893 1.00 83.31 160 HIS A O 1
ATOM 1268 N N . LEU A 1 161 ? 5.078 3.784 -25.786 1.00 85.25 161 LEU A N 1
ATOM 1269 C CA . LEU A 1 161 ? 4.957 2.444 -26.342 1.00 85.25 161 LEU A CA 1
ATOM 1270 C C . LEU A 1 161 ? 5.629 2.381 -27.723 1.00 85.25 161 LEU A C 1
ATOM 1272 O O . LEU A 1 161 ? 6.551 1.594 -27.945 1.00 85.25 161 LEU A O 1
ATOM 1276 N N . CYS A 1 162 ? 5.294 3.334 -28.598 1.00 84.00 162 CYS A N 1
ATOM 1277 C CA . CYS A 1 162 ? 5.830 3.434 -29.955 1.00 84.00 162 CYS A CA 1
ATOM 1278 C C . CYS A 1 162 ? 7.298 3.904 -30.039 1.00 84.00 162 CYS A C 1
ATOM 1280 O O . CYS A 1 162 ? 7.840 4.039 -31.141 1.00 84.00 162 CYS A O 1
ATOM 1282 N N . ALA A 1 163 ? 7.978 4.152 -28.912 1.00 79.12 163 ALA A N 1
ATOM 1283 C CA . ALA A 1 163 ? 9.432 4.316 -28.889 1.00 79.12 163 ALA A CA 1
ATOM 1284 C C . ALA A 1 163 ? 10.190 2.996 -29.022 1.00 79.12 163 ALA A C 1
ATOM 1286 O O . ALA A 1 163 ? 11.285 3.003 -29.576 1.00 79.12 163 ALA A O 1
ATOM 1287 N N . VAL A 1 164 ? 9.595 1.888 -28.579 1.00 76.75 164 VAL A N 1
ATOM 1288 C CA . VAL A 1 164 ? 10.212 0.557 -28.641 1.00 76.75 164 VAL A CA 1
ATOM 1289 C C . VAL A 1 164 ? 9.460 -0.344 -29.621 1.00 76.75 164 VAL A C 1
ATOM 1291 O O . VAL A 1 164 ? 10.077 -0.970 -30.477 1.00 76.75 164 VAL A O 1
ATOM 1294 N N . HIS A 1 165 ? 8.126 -0.378 -29.548 1.00 83.81 165 HIS A N 1
ATOM 1295 C CA . HIS A 1 165 ? 7.279 -1.183 -30.426 1.00 83.81 165 HIS A CA 1
ATOM 1296 C C . HIS A 1 165 ? 5.894 -0.543 -30.564 1.00 83.81 165 HIS A C 1
ATOM 1298 O O . HIS A 1 165 ? 5.246 -0.261 -29.563 1.00 83.81 165 HIS A O 1
ATOM 1304 N N . CYS A 1 166 ? 5.421 -0.316 -31.793 1.00 84.06 166 CYS A N 1
ATOM 1305 C CA . CYS A 1 166 ? 4.161 0.393 -32.035 1.00 84.06 166 CYS A CA 1
ATOM 1306 C C . CYS A 1 166 ? 3.076 -0.565 -32.561 1.00 84.06 166 CYS A C 1
ATOM 1308 O O . CYS A 1 166 ? 3.016 -0.802 -33.770 1.00 84.06 166 CYS A O 1
ATOM 1310 N N . PRO A 1 167 ? 2.240 -1.149 -31.681 1.00 88.62 167 PRO A N 1
ATOM 1311 C CA . PRO A 1 167 ? 1.155 -2.027 -32.098 1.00 88.62 167 PRO A CA 1
ATOM 1312 C C . PRO A 1 167 ? 0.032 -1.214 -32.772 1.00 88.62 167 PRO A C 1
ATOM 1314 O O . PRO A 1 167 ? -0.585 -0.366 -32.117 1.00 88.62 167 PRO A O 1
ATOM 1317 N N . PRO A 1 168 ? -0.294 -1.489 -34.051 1.00 84.12 168 PRO A N 1
ATOM 1318 C CA . PRO A 1 168 ? -1.214 -0.663 -34.841 1.00 84.12 168 PRO A CA 1
ATOM 1319 C C . PRO A 1 168 ? -2.665 -0.692 -34.332 1.00 84.12 168 PRO A C 1
ATOM 1321 O O . PRO A 1 168 ? -3.452 0.207 -34.623 1.00 84.12 168 PRO A O 1
ATOM 1324 N N . THR A 1 169 ? -3.028 -1.705 -33.544 1.00 86.94 169 THR A N 1
ATOM 1325 C CA . THR A 1 169 ? -4.362 -1.860 -32.943 1.00 86.94 169 THR A CA 1
ATOM 1326 C C . THR A 1 169 ? -4.589 -0.984 -31.710 1.00 86.94 169 THR A C 1
ATOM 1328 O O . THR A 1 169 ? -5.731 -0.845 -31.275 1.00 86.94 169 THR A O 1
ATOM 1331 N N . LEU A 1 170 ? -3.525 -0.412 -31.136 1.00 88.12 170 LEU A N 1
ATOM 1332 C CA . LEU A 1 170 ? -3.600 0.406 -29.923 1.00 88.12 170 LEU A CA 1
ATOM 1333 C C . LEU A 1 170 ? -3.178 1.849 -30.183 1.00 88.12 170 LEU A C 1
ATOM 1335 O O . LEU A 1 170 ? -3.859 2.762 -29.722 1.00 88.12 170 LEU A O 1
ATOM 1339 N N . CYS A 1 171 ? -2.090 2.057 -30.927 1.00 92.12 171 CYS A N 1
ATOM 1340 C CA . CYS A 1 171 ? -1.522 3.378 -31.163 1.00 92.12 171 CYS A CA 1
ATOM 1341 C C . CYS A 1 171 ? -1.053 3.540 -32.613 1.00 92.12 171 CYS A C 1
ATOM 1343 O O . CYS A 1 171 ? -0.547 2.605 -33.231 1.00 92.12 171 CYS A O 1
ATOM 1345 N N . ALA A 1 172 ? -1.156 4.764 -33.124 1.00 90.69 172 ALA A N 1
ATOM 1346 C CA . ALA A 1 172 ? -0.551 5.191 -34.378 1.00 90.69 172 ALA A CA 1
ATOM 1347 C C . ALA A 1 172 ? 0.266 6.461 -34.149 1.00 90.69 172 ALA A C 1
ATOM 1349 O O . ALA A 1 172 ? -0.081 7.295 -33.314 1.00 90.69 172 ALA A O 1
ATOM 1350 N N . CYS A 1 173 ? 1.354 6.610 -34.903 1.00 89.50 173 CYS A N 1
ATOM 1351 C CA . CYS A 1 173 ? 2.208 7.788 -34.853 1.00 89.50 173 CYS A CA 1
ATOM 1352 C C . CYS A 1 173 ? 2.391 8.370 -36.248 1.00 89.50 173 CYS A C 1
ATOM 1354 O O . CYS A 1 173 ? 2.604 7.638 -37.212 1.00 89.50 173 CYS A O 1
ATOM 1356 N N . VAL A 1 174 ? 2.369 9.693 -36.332 1.00 87.31 174 VAL A N 1
ATOM 1357 C CA . VAL A 1 174 ? 2.676 10.459 -37.540 1.00 87.31 174 VAL A CA 1
ATOM 1358 C C . VAL A 1 174 ? 3.895 11.326 -37.273 1.00 87.31 174 VAL A C 1
ATOM 1360 O O . VAL A 1 174 ? 4.020 11.886 -36.183 1.00 87.31 174 VAL A O 1
ATOM 1363 N N . GLN A 1 175 ? 4.816 11.415 -38.231 1.00 83.06 175 GLN A N 1
ATOM 1364 C CA . GLN A 1 175 ? 5.925 12.365 -38.134 1.00 83.06 175 GLN A CA 1
ATOM 1365 C C . GLN A 1 175 ? 5.400 13.794 -38.311 1.00 83.06 175 GLN A C 1
ATOM 1367 O O . GLN A 1 175 ? 4.446 14.006 -39.061 1.00 83.06 175 GLN A O 1
ATOM 1372 N N . ILE A 1 176 ? 5.978 14.731 -37.557 1.00 73.81 176 ILE A N 1
ATOM 1373 C CA . ILE A 1 176 ? 5.646 16.166 -37.597 1.00 73.81 176 ILE A CA 1
ATOM 1374 C C . ILE A 1 176 ? 6.553 16.856 -38.611 1.00 73.81 176 ILE A C 1
ATOM 1376 O O . ILE A 1 176 ? 7.760 16.521 -38.617 1.00 73.81 176 ILE A O 1
#